Protein AF-A0A528AMG8-F1 (afdb_monomer)

Sequence (79 aa):
FGSTDLRNQGWGYTNWYQRYVSMASPNQFLFDDTGKPLINSEQGIAATNEYIASLAHHSPDAISWGWPEQYGNFAKGGA

Structure (mmCIF, N/CA/C/O backbone):
data_AF-A0A528AMG8-F1
#
_entry.id   AF-A0A528AMG8-F1
#
loop_
_atom_site.group_PDB
_atom_site.id
_atom_site.type_symbol
_atom_site.label_atom_id
_atom_site.label_alt_id
_atom_site.label_comp_id
_atom_site.label_asym_id
_atom_site.label_entity_id
_atom_site.label_seq_id
_atom_site.pdbx_PDB_ins_code
_atom_site.Cartn_x
_atom_site.Cartn_y
_atom_site.Cartn_z
_atom_site.occupancy
_atom_site.B_iso_or_equiv
_atom_site.auth_seq_id
_atom_site.auth_comp_id
_atom_site.auth_asym_id
_atom_site.auth_atom_id
_atom_site.pdbx_PDB_model_num
ATOM 1 N N . PHE A 1 1 ? 8.290 -3.784 -15.530 1.00 79.12 1 PHE A N 1
ATOM 2 C CA . PHE A 1 1 ? 7.615 -3.588 -14.232 1.00 79.12 1 PHE A CA 1
ATOM 3 C C . PHE A 1 1 ? 6.245 -4.230 -14.312 1.00 79.12 1 PHE A C 1
ATOM 5 O O . PHE A 1 1 ? 5.672 -4.206 -15.393 1.00 79.12 1 PHE A O 1
ATOM 12 N N . GLY A 1 2 ? 5.789 -4.870 -13.238 1.00 84.69 2 GLY A N 1
ATOM 13 C CA . GLY A 1 2 ? 4.521 -5.602 -13.144 1.00 84.69 2 GLY A CA 1
ATOM 14 C C . GLY A 1 2 ? 3.508 -4.971 -12.183 1.00 84.69 2 GLY A C 1
ATOM 15 O O . GLY A 1 2 ? 2.523 -5.614 -11.847 1.00 84.69 2 GLY A O 1
ATOM 16 N N . SER A 1 3 ? 3.760 -3.753 -11.697 1.00 88.00 3 SER A N 1
ATOM 17 C CA . SER A 1 3 ? 2.862 -3.017 -10.804 1.00 88.00 3 SER A CA 1
ATOM 18 C C . SER A 1 3 ? 2.583 -1.635 -11.384 1.00 88.00 3 SER A C 1
ATOM 20 O O . SER A 1 3 ? 3.504 -0.989 -11.880 1.00 88.00 3 SER A O 1
ATOM 22 N N . THR A 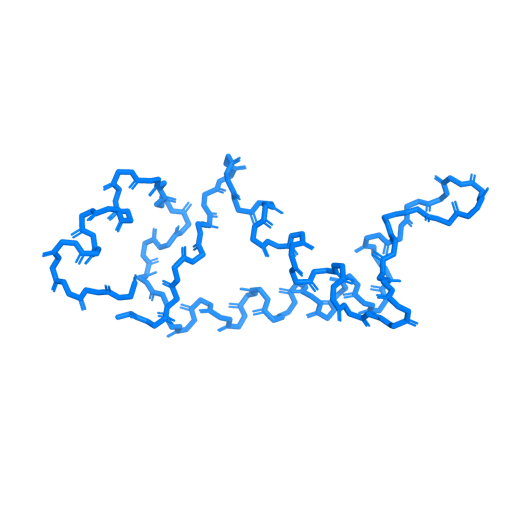1 4 ? 1.322 -1.212 -11.289 1.00 89.69 4 THR A N 1
ATOM 23 C CA . THR A 1 4 ? 0.814 0.087 -11.760 1.00 89.69 4 THR A CA 1
ATOM 24 C C . THR A 1 4 ? 0.480 1.041 -10.619 1.00 89.69 4 THR A C 1
ATOM 26 O O . THR A 1 4 ? -0.175 2.063 -10.821 1.00 89.69 4 THR A O 1
ATOM 29 N N . ASP A 1 5 ? 0.830 0.646 -9.398 1.00 91.00 5 ASP A N 1
ATOM 30 C CA . ASP A 1 5 ? 0.470 1.364 -8.188 1.00 91.00 5 ASP A CA 1
ATOM 31 C C . ASP A 1 5 ? 1.310 2.635 -8.094 1.00 91.00 5 ASP A C 1
ATOM 33 O O . ASP A 1 5 ? 2.537 2.556 -8.010 1.00 91.00 5 ASP A O 1
ATOM 37 N N . LEU A 1 6 ? 0.664 3.797 -8.020 1.00 93.06 6 LEU A N 1
ATOM 38 C CA . LEU A 1 6 ? 1.366 5.045 -7.751 1.00 93.06 6 LEU A CA 1
ATOM 39 C C . LEU A 1 6 ? 1.937 5.005 -6.339 1.00 93.06 6 LEU A C 1
ATOM 41 O O . LEU A 1 6 ? 1.257 4.566 -5.419 1.00 93.06 6 LEU A O 1
ATOM 45 N N . ARG A 1 7 ? 3.181 5.461 -6.154 1.00 90.81 7 ARG A N 1
ATOM 46 C CA . ARG A 1 7 ? 3.862 5.418 -4.843 1.00 90.81 7 ARG A CA 1
ATOM 47 C C . ARG A 1 7 ? 4.273 6.778 -4.310 1.00 90.81 7 ARG A C 1
ATOM 49 O O . ARG A 1 7 ? 4.775 6.854 -3.189 1.00 90.81 7 ARG A O 1
ATOM 56 N N . ASN A 1 8 ? 4.055 7.842 -5.076 1.00 92.00 8 ASN A N 1
ATOM 57 C CA . ASN A 1 8 ? 4.339 9.185 -4.601 1.00 92.00 8 ASN A CA 1
ATOM 58 C C . ASN A 1 8 ? 3.426 9.590 -3.437 1.00 92.00 8 ASN A C 1
ATOM 60 O O . ASN A 1 8 ? 2.368 9.011 -3.200 1.00 92.00 8 ASN A O 1
ATOM 64 N N . GLN A 1 9 ? 3.837 10.621 -2.703 1.00 88.06 9 GLN A N 1
ATOM 65 C CA . GLN A 1 9 ? 3.130 11.069 -1.500 1.00 88.06 9 GLN A CA 1
ATOM 66 C C . GLN A 1 9 ? 1.691 11.535 -1.780 1.00 88.06 9 GLN A C 1
ATOM 68 O O . GLN A 1 9 ? 0.839 11.443 -0.902 1.00 88.06 9 GLN A O 1
ATOM 73 N N . GLY A 1 10 ? 1.415 12.018 -2.995 1.00 90.00 10 GLY A N 1
ATOM 74 C CA . GLY A 1 10 ? 0.090 12.506 -3.378 1.00 90.00 10 GLY A CA 1
ATOM 75 C C . GLY A 1 10 ? -0.917 11.395 -3.675 1.00 90.00 10 GLY A C 1
ATOM 76 O O . GLY A 1 10 ? -2.088 11.539 -3.337 1.00 90.00 10 GLY A O 1
ATOM 77 N N . TRP A 1 11 ? -0.479 10.290 -4.285 1.00 91.19 11 TRP A N 1
ATOM 78 C CA . TRP A 1 11 ? -1.375 9.237 -4.775 1.00 91.19 11 TRP A CA 1
ATOM 79 C C . TRP A 1 11 ? -1.180 7.883 -4.103 1.00 91.19 11 TRP A C 1
ATOM 81 O O . TRP A 1 11 ? -2.110 7.088 -4.104 1.00 91.19 11 TRP A O 1
ATOM 91 N N . GLY A 1 12 ? -0.038 7.616 -3.471 1.00 92.94 12 GLY A N 1
ATOM 92 C CA . GLY A 1 12 ? 0.264 6.285 -2.941 1.00 92.94 12 GLY A CA 1
ATOM 93 C C . GLY A 1 12 ? -0.702 5.776 -1.878 1.00 92.94 12 GLY A C 1
ATOM 94 O O . GLY A 1 12 ? -0.917 4.570 -1.751 1.00 92.94 12 GLY A O 1
ATOM 95 N N . TYR A 1 13 ? -1.362 6.682 -1.158 1.00 91.69 13 TYR A N 1
ATOM 96 C CA . TYR A 1 13 ? -2.378 6.287 -0.191 1.00 91.69 13 TYR A CA 1
ATOM 97 C C . TYR A 1 13 ? -3.591 5.607 -0.849 1.00 91.69 13 TYR A C 1
ATOM 99 O O . TYR A 1 13 ? -4.223 4.784 -0.196 1.00 91.69 13 TYR A O 1
ATOM 107 N N . THR A 1 14 ? -3.921 5.898 -2.117 1.00 93.25 14 THR A N 1
ATOM 108 C CA . THR A 1 14 ? -5.084 5.289 -2.788 1.00 93.25 14 THR A CA 1
ATOM 109 C C . THR A 1 14 ? -4.831 3.812 -3.086 1.00 93.25 14 THR A C 1
ATOM 111 O O . THR A 1 14 ? -5.686 2.975 -2.799 1.00 93.25 14 THR A O 1
ATOM 114 N N . ASN A 1 15 ? -3.632 3.472 -3.570 1.00 93.50 15 ASN A N 1
ATOM 115 C CA . ASN A 1 15 ? -3.216 2.090 -3.801 1.00 93.50 15 ASN A CA 1
ATOM 116 C C . ASN A 1 15 ? -3.002 1.328 -2.481 1.00 93.50 15 ASN A C 1
ATOM 118 O O . ASN A 1 15 ? -3.378 0.159 -2.376 1.00 93.50 15 ASN A O 1
ATOM 122 N N . TRP A 1 16 ? -2.463 1.982 -1.443 1.00 95.06 16 TRP A N 1
ATOM 123 C CA . TRP A 1 16 ? -2.405 1.390 -0.099 1.00 95.06 16 TRP A CA 1
ATOM 124 C C . TRP A 1 16 ? -3.809 1.106 0.454 1.00 95.06 16 TRP A C 1
ATOM 126 O O . TRP A 1 16 ? -4.059 0.024 0.985 1.00 95.06 16 TRP A O 1
ATOM 136 N N . TYR A 1 17 ? -4.747 2.043 0.282 1.00 95.25 17 TYR A N 1
ATOM 137 C CA . TYR A 1 17 ? -6.111 1.925 0.793 1.00 95.25 17 TYR A CA 1
ATOM 138 C C . TYR A 1 17 ? -6.862 0.743 0.175 1.00 95.25 17 TYR A C 1
ATOM 140 O O . TYR A 1 17 ? -7.485 -0.020 0.908 1.00 95.25 17 TYR A O 1
ATOM 148 N N . GLN A 1 18 ? -6.741 0.534 -1.142 1.00 93.25 18 GLN A N 1
ATOM 149 C CA . GLN A 1 18 ? -7.315 -0.627 -1.841 1.00 93.25 18 GLN A CA 1
ATOM 150 C C . GLN A 1 18 ? -6.837 -1.961 -1.248 1.00 93.25 18 GLN A C 1
ATOM 152 O O . GLN A 1 18 ? -7.627 -2.891 -1.070 1.00 93.25 18 GLN A O 1
ATOM 157 N N . ARG A 1 19 ? -5.548 -2.043 -0.895 1.00 94.19 19 ARG A N 1
ATOM 158 C CA . ARG A 1 19 ? -4.978 -3.192 -0.182 1.00 94.19 19 ARG A CA 1
ATOM 159 C C . ARG A 1 19 ? -5.579 -3.328 1.210 1.00 94.19 19 ARG A C 1
ATOM 161 O O . ARG A 1 19 ? -6.083 -4.395 1.536 1.00 94.19 19 ARG A O 1
ATOM 168 N N . TYR A 1 20 ? -5.563 -2.251 1.995 1.00 97.19 20 TYR A N 1
ATOM 169 C CA . TYR A 1 20 ? -6.033 -2.252 3.379 1.00 97.19 20 TYR A CA 1
ATOM 170 C C . TYR A 1 20 ? -7.476 -2.742 3.505 1.00 97.19 20 TYR A C 1
ATOM 172 O O . TYR A 1 20 ? -7.722 -3.664 4.275 1.00 97.19 20 TYR A O 1
ATOM 180 N N . VAL A 1 21 ? -8.409 -2.197 2.715 1.00 96.00 21 VAL A N 1
ATOM 181 C CA . VAL A 1 21 ? -9.836 -2.570 2.801 1.00 96.00 21 VAL A CA 1
ATOM 182 C C . VAL A 1 21 ? -10.099 -4.038 2.456 1.00 96.00 21 VAL A C 1
ATOM 184 O O . VAL A 1 21 ? -11.082 -4.602 2.931 1.00 96.00 21 VAL A O 1
ATOM 187 N N . SER A 1 22 ? -9.194 -4.667 1.700 1.00 95.12 22 SER A N 1
ATOM 188 C CA . SER A 1 22 ? -9.279 -6.070 1.278 1.00 95.12 22 SER A CA 1
ATOM 189 C C . SER A 1 22 ? -8.719 -7.061 2.311 1.00 95.12 22 SER A C 1
ATOM 191 O O . SER A 1 22 ? -8.781 -8.268 2.095 1.00 95.12 22 SER A O 1
ATOM 193 N N . MET A 1 23 ? -8.165 -6.586 3.434 1.00 96.31 23 MET A N 1
ATOM 194 C CA . MET A 1 23 ? -7.515 -7.437 4.446 1.00 96.31 23 MET A CA 1
ATOM 195 C C . MET A 1 23 ? -8.486 -8.176 5.380 1.00 96.31 23 MET A C 1
ATOM 197 O O . MET A 1 23 ? -8.045 -8.947 6.233 1.00 96.31 23 MET A O 1
ATOM 201 N N . ALA A 1 24 ? -9.793 -7.946 5.256 1.00 94.50 24 ALA A N 1
ATOM 202 C CA . ALA A 1 24 ? -10.825 -8.632 6.027 1.00 94.50 24 ALA A CA 1
ATOM 203 C C . ALA A 1 24 ? -12.076 -8.873 5.171 1.00 94.50 24 ALA A C 1
ATOM 205 O O . ALA A 1 24 ? -12.259 -8.246 4.131 1.00 94.50 24 ALA A O 1
ATOM 206 N N . SER A 1 25 ? -12.949 -9.775 5.629 1.00 90.88 25 SER A N 1
ATOM 207 C CA . SER A 1 25 ? -14.228 -10.091 4.984 1.00 90.88 25 SER A CA 1
ATOM 208 C C . SER A 1 25 ? -15.383 -9.756 5.937 1.00 90.88 25 SER A C 1
ATOM 210 O O . SER A 1 25 ? -15.364 -10.230 7.074 1.00 90.88 25 SER A O 1
ATOM 212 N N . PRO A 1 26 ? -16.384 -8.951 5.531 1.00 89.06 26 PRO A N 1
ATOM 213 C CA . PRO A 1 26 ? -16.579 -8.412 4.184 1.00 89.06 26 PRO A CA 1
ATOM 214 C C . PRO A 1 26 ? -15.670 -7.224 3.825 1.00 89.06 26 PRO A C 1
ATOM 216 O O . PRO A 1 26 ? -15.421 -7.041 2.643 1.00 89.06 26 PRO A O 1
ATOM 219 N N . ASN A 1 27 ? -15.188 -6.436 4.797 1.00 91.69 27 ASN A N 1
ATOM 220 C CA . ASN A 1 27 ? -14.251 -5.323 4.583 1.00 91.69 27 ASN A CA 1
ATOM 221 C C . ASN A 1 27 ? -13.426 -5.051 5.846 1.00 91.69 27 ASN A C 1
ATOM 223 O O . ASN A 1 27 ? -13.923 -5.229 6.959 1.00 91.69 27 ASN A O 1
ATOM 227 N N . GLN A 1 28 ? -12.214 -4.524 5.674 1.00 96.62 28 GLN A N 1
ATOM 228 C CA . GLN A 1 28 ? -11.453 -3.909 6.762 1.00 96.62 28 GLN A CA 1
ATOM 229 C C . GLN A 1 28 ? -11.773 -2.411 6.862 1.00 96.62 28 GLN A C 1
ATOM 231 O O . GLN A 1 28 ? -11.582 -1.649 5.911 1.00 96.62 28 GLN A O 1
ATOM 236 N N . PHE A 1 29 ? -12.230 -1.971 8.034 1.00 96.12 29 PHE A N 1
ATOM 237 C CA . PHE A 1 29 ? -12.624 -0.581 8.272 1.00 96.12 29 PHE A CA 1
ATOM 238 C C . PHE A 1 29 ? -11.452 0.2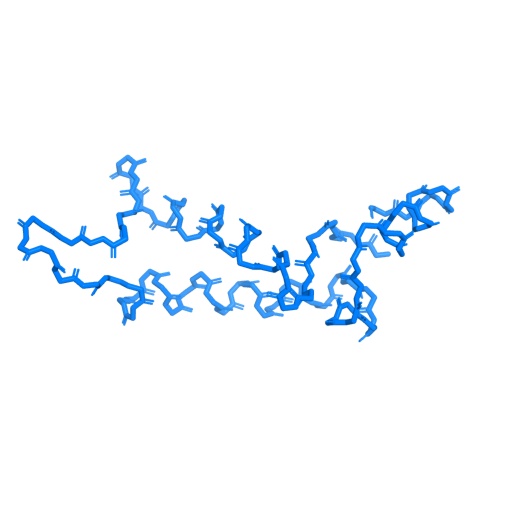87 8.749 1.00 96.12 29 PHE A C 1
ATOM 240 O O . PHE A 1 29 ? -10.503 -0.191 9.369 1.00 96.12 29 PHE A O 1
ATOM 247 N N . LEU A 1 30 ? -11.505 1.591 8.459 1.00 95.88 30 LEU A N 1
ATOM 248 C CA . LEU A 1 30 ? -10.501 2.559 8.933 1.00 95.88 30 LEU A CA 1
ATOM 249 C C . LEU A 1 30 ? -10.632 2.865 10.427 1.00 95.88 30 LEU A C 1
ATOM 251 O O . LEU A 1 30 ? -9.637 3.203 11.066 1.00 95.88 30 LEU A O 1
ATOM 255 N N . PHE A 1 31 ? -11.845 2.745 10.959 1.00 97.12 31 PHE A N 1
ATOM 256 C CA . PHE A 1 31 ? -12.187 3.032 12.343 1.00 97.12 31 PHE A CA 1
ATOM 257 C C . PHE A 1 31 ? -13.101 1.933 12.878 1.00 97.12 31 PHE A C 1
ATOM 259 O O . PHE A 1 31 ? -13.833 1.320 12.099 1.00 97.12 31 PHE A O 1
ATOM 2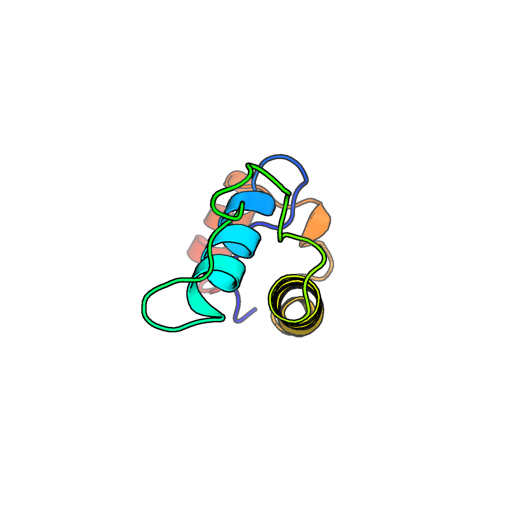66 N N . ASP A 1 32 ? -13.054 1.689 14.185 1.00 95.75 32 ASP A N 1
ATOM 267 C CA . ASP A 1 32 ? -14.080 0.896 14.863 1.00 95.75 32 ASP A CA 1
ATOM 268 C C . ASP A 1 32 ? -15.317 1.744 15.207 1.00 95.75 32 ASP A C 1
ATOM 270 O O . ASP A 1 32 ? -15.353 2.955 14.971 1.00 95.75 32 ASP A O 1
ATOM 274 N N . ASP A 1 33 ? -16.324 1.107 15.807 1.00 97.00 33 ASP A N 1
ATOM 275 C CA . ASP A 1 33 ? -17.588 1.747 16.196 1.00 97.00 33 ASP A CA 1
ATOM 276 C C . ASP A 1 33 ? -17.417 2.873 17.235 1.00 97.00 33 ASP A C 1
ATOM 278 O O . ASP A 1 33 ? -18.333 3.664 17.456 1.00 97.00 33 ASP A O 1
ATOM 282 N N . THR A 1 34 ? -16.245 2.975 17.871 1.00 97.81 34 THR A N 1
ATOM 283 C CA . THR A 1 34 ? -15.906 4.046 18.822 1.00 97.81 34 THR A CA 1
ATOM 284 C C . THR A 1 34 ? -15.155 5.208 18.168 1.00 97.81 34 THR A C 1
ATOM 286 O O . THR A 1 34 ? -14.847 6.199 18.830 1.00 97.81 34 THR A O 1
ATOM 289 N N . GLY A 1 35 ? -14.855 5.106 16.869 1.00 97.19 35 GLY A N 1
ATOM 290 C CA . GLY A 1 35 ? -14.041 6.076 16.141 1.00 97.19 35 GLY A CA 1
ATOM 291 C C . GLY A 1 35 ? -12.537 5.905 16.365 1.00 97.19 35 GLY A C 1
ATOM 292 O O . GLY A 1 35 ? -11.760 6.787 15.990 1.00 97.19 35 GLY A O 1
ATOM 293 N N . LYS A 1 36 ? -12.087 4.793 16.959 1.00 97.88 36 LYS A N 1
ATOM 294 C CA . LYS A 1 36 ? -10.658 4.516 17.119 1.00 97.88 36 LYS A CA 1
ATOM 295 C C . LYS A 1 36 ? -10.060 4.129 15.760 1.00 97.88 36 LYS A C 1
ATOM 297 O O . LYS A 1 36 ? -10.589 3.224 15.114 1.00 97.88 36 LYS A O 1
ATOM 302 N N . PRO A 1 37 ? -8.941 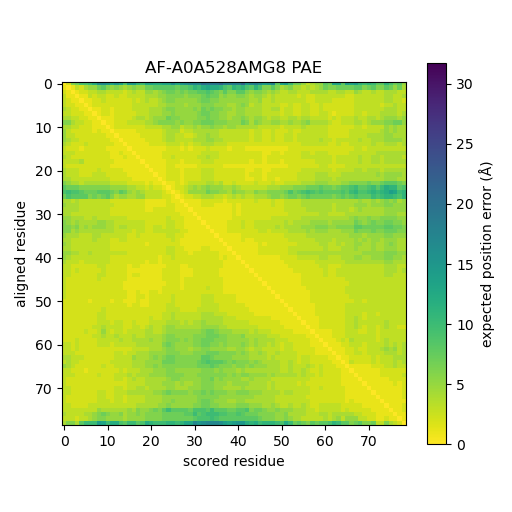4.739 15.330 1.00 97.56 37 PRO A N 1
ATOM 303 C CA . PRO A 1 37 ? -8.259 4.338 14.104 1.00 97.56 37 PRO A CA 1
ATOM 304 C C . PRO A 1 37 ? -7.772 2.886 14.172 1.00 97.56 37 PRO A C 1
ATOM 306 O O . PRO A 1 37 ? -7.197 2.459 15.175 1.00 97.56 37 PRO A O 1
ATOM 309 N N . LEU A 1 38 ? -7.945 2.154 13.074 1.00 97.06 38 LEU A N 1
ATOM 310 C CA . LEU A 1 38 ? -7.540 0.753 12.926 1.00 97.06 38 LEU A CA 1
ATOM 311 C C . LEU A 1 38 ? -6.339 0.568 11.989 1.00 97.06 38 LEU A C 1
ATOM 313 O O . LEU A 1 38 ? -5.900 -0.556 11.759 1.00 97.06 38 LEU A O 1
ATOM 317 N N . ILE A 1 39 ? -5.755 1.654 11.476 1.00 96.12 39 ILE A N 1
ATOM 318 C CA . ILE A 1 39 ? -4.644 1.606 10.509 1.00 96.12 39 ILE A CA 1
ATOM 319 C C . ILE A 1 39 ? -3.363 0.951 11.054 1.00 96.12 39 ILE A C 1
ATOM 321 O O . ILE A 1 39 ? -2.512 0.540 10.275 1.00 96.12 39 ILE A O 1
ATOM 325 N N . ASN A 1 40 ? -3.215 0.849 12.378 1.00 96.62 40 ASN A N 1
ATOM 326 C CA . ASN A 1 40 ? -2.092 0.192 13.054 1.00 96.62 40 ASN A CA 1
ATOM 327 C C . ASN A 1 40 ? -2.446 -1.205 13.603 1.00 96.62 40 ASN A C 1
ATOM 329 O O . ASN A 1 40 ? -1.694 -1.756 14.404 1.00 96.62 40 ASN A O 1
ATOM 333 N N . SER A 1 41 ? -3.591 -1.763 13.200 1.00 96.56 41 SER A N 1
ATOM 334 C CA . SER A 1 41 ? -3.959 -3.161 13.448 1.00 96.56 41 SER A CA 1
ATOM 335 C C . SER A 1 41 ? -3.044 -4.136 12.696 1.00 96.56 41 SER A C 1
ATOM 337 O O . SER A 1 41 ? -2.265 -3.739 11.826 1.00 96.56 41 SER A O 1
ATOM 339 N N . GLU A 1 42 ? -3.182 -5.432 12.978 1.00 97.19 42 GLU A N 1
ATOM 340 C CA . GLU A 1 42 ? -2.494 -6.497 12.237 1.00 97.19 42 GLU A CA 1
ATOM 341 C C . GLU A 1 42 ? -2.755 -6.404 10.724 1.00 97.19 42 GLU A C 1
ATOM 343 O O . GLU A 1 42 ? -1.830 -6.541 9.926 1.00 97.19 42 GLU A O 1
ATOM 348 N N . GLN A 1 43 ? -3.986 -6.072 10.323 1.00 97.31 43 GLN A N 1
ATOM 349 C CA . GLN A 1 43 ? -4.373 -5.866 8.927 1.00 97.31 43 GLN A CA 1
ATOM 350 C C . GLN A 1 43 ? -3.663 -4.654 8.314 1.00 97.31 43 GLN A C 1
ATOM 352 O O . GLN A 1 43 ? -3.217 -4.714 7.170 1.00 97.31 43 GLN A O 1
ATOM 357 N N . GLY A 1 44 ? -3.525 -3.563 9.071 1.00 97.00 44 GLY A N 1
ATOM 358 C CA . GLY A 1 44 ? -2.810 -2.361 8.636 1.00 97.00 44 GLY A CA 1
ATOM 359 C C . GLY A 1 44 ? -1.315 -2.596 8.433 1.00 97.00 44 GLY A C 1
ATOM 360 O O . GLY A 1 44 ? -0.744 -2.185 7.418 1.00 97.00 44 GLY A O 1
ATOM 361 N N . ILE A 1 45 ? -0.692 -3.331 9.355 1.00 97.69 45 ILE A N 1
ATOM 362 C CA . ILE A 1 45 ? 0.710 -3.749 9.250 1.00 97.69 45 ILE A CA 1
ATOM 363 C C . ILE A 1 45 ? 0.894 -4.670 8.040 1.00 97.69 45 ILE A C 1
ATOM 365 O O . ILE A 1 45 ? 1.786 -4.442 7.225 1.00 97.69 45 ILE A O 1
ATOM 369 N N . ALA A 1 46 ? 0.027 -5.669 7.874 1.00 97.12 46 ALA A N 1
ATOM 370 C CA . ALA A 1 46 ? 0.110 -6.608 6.762 1.00 97.12 46 ALA A CA 1
ATOM 371 C C . ALA A 1 46 ? -0.122 -5.927 5.398 1.00 97.12 46 ALA A C 1
ATOM 373 O O . ALA A 1 46 ? 0.674 -6.130 4.483 1.00 97.12 46 ALA A O 1
ATOM 374 N N . ALA A 1 47 ? -1.110 -5.031 5.275 1.00 96.81 47 ALA A N 1
ATOM 375 C CA . ALA A 1 47 ? -1.313 -4.226 4.066 1.00 96.81 47 ALA A CA 1
ATOM 376 C C . ALA A 1 47 ? -0.080 -3.378 3.726 1.00 96.81 47 ALA A C 1
ATOM 378 O O . ALA A 1 47 ? 0.292 -3.254 2.560 1.00 96.81 47 ALA A O 1
ATOM 379 N N . THR A 1 48 ? 0.576 -2.817 4.744 1.00 96.25 48 THR A N 1
ATOM 380 C CA . THR A 1 48 ? 1.787 -2.006 4.573 1.00 96.25 48 THR A CA 1
ATOM 381 C C . THR A 1 48 ? 2.979 -2.855 4.136 1.00 96.25 48 THR A C 1
ATOM 383 O O . THR A 1 48 ? 3.710 -2.449 3.235 1.00 96.25 48 THR A O 1
ATOM 386 N N . ASN A 1 49 ? 3.146 -4.054 4.695 1.00 97.38 49 ASN A N 1
ATOM 387 C CA . ASN A 1 49 ? 4.192 -4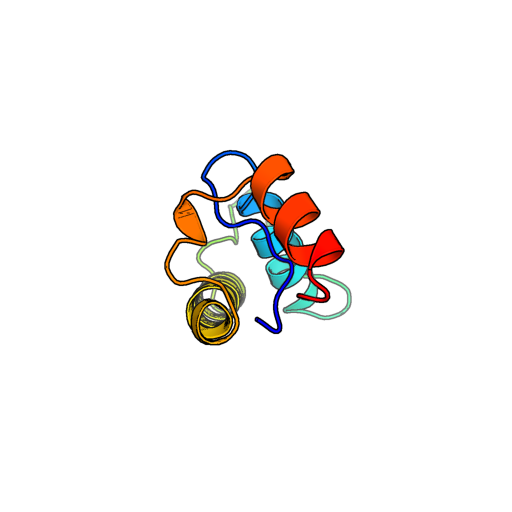.985 4.273 1.00 97.38 49 ASN A CA 1
ATOM 388 C C . ASN A 1 49 ? 4.001 -5.430 2.817 1.00 97.38 49 ASN A C 1
ATOM 390 O O . ASN A 1 49 ? 4.956 -5.381 2.048 1.00 97.38 49 ASN A O 1
ATOM 394 N N . GLU A 1 50 ? 2.777 -5.770 2.404 1.00 95.12 50 GLU A N 1
ATOM 395 C CA . GLU A 1 50 ? 2.453 -6.092 1.003 1.00 95.12 50 GLU A CA 1
ATOM 396 C C . GLU A 1 50 ? 2.666 -4.892 0.070 1.00 95.12 50 GLU A C 1
ATOM 398 O O . GLU A 1 50 ? 3.182 -5.005 -1.050 1.00 95.12 50 GLU A O 1
ATOM 403 N N . TYR A 1 51 ? 2.303 -3.698 0.540 1.00 94.38 51 TYR A N 1
ATOM 404 C CA . TYR A 1 51 ? 2.549 -2.464 -0.188 1.00 94.38 51 TYR A CA 1
ATOM 405 C C . TYR A 1 51 ? 4.056 -2.237 -0.387 1.00 94.38 51 TYR A C 1
ATOM 407 O O . TYR A 1 51 ? 4.472 -1.930 -1.497 1.00 94.38 51 TYR A O 1
ATOM 415 N N . ILE A 1 52 ? 4.902 -2.478 0.613 1.00 93.88 52 ILE A N 1
ATOM 416 C CA . ILE A 1 52 ? 6.361 -2.377 0.457 1.00 93.88 52 ILE A CA 1
ATOM 417 C C . ILE A 1 52 ? 6.905 -3.497 -0.439 1.00 93.88 52 ILE A C 1
ATOM 419 O O . ILE A 1 52 ? 7.665 -3.218 -1.364 1.00 93.88 52 ILE A O 1
ATOM 423 N N . ALA A 1 53 ? 6.499 -4.749 -0.216 1.00 94.56 53 ALA A N 1
ATOM 424 C CA . ALA A 1 53 ? 6.986 -5.908 -0.966 1.00 94.56 53 ALA A CA 1
ATOM 425 C C . ALA A 1 53 ? 6.723 -5.776 -2.474 1.00 94.56 53 ALA A C 1
ATOM 427 O O . ALA A 1 53 ? 7.582 -6.095 -3.296 1.00 94.56 53 ALA A O 1
ATOM 428 N N . SER A 1 54 ? 5.569 -5.217 -2.848 1.00 92.31 54 SER A N 1
ATOM 429 C CA . SER A 1 54 ? 5.211 -4.997 -4.254 1.00 92.31 54 SER A CA 1
ATOM 430 C C . SER A 1 54 ? 6.105 -3.988 -4.994 1.00 92.31 54 SER A C 1
ATOM 432 O O . SER A 1 54 ? 6.100 -3.989 -6.227 1.00 92.31 54 SER A O 1
ATOM 434 N N . LEU A 1 55 ? 6.940 -3.197 -4.299 1.00 91.94 55 LEU A N 1
ATOM 435 C CA . LEU A 1 55 ? 7.967 -2.362 -4.941 1.00 91.94 55 LEU A CA 1
ATOM 436 C C . LEU A 1 55 ? 8.984 -3.189 -5.738 1.00 91.94 55 LEU A C 1
ATOM 438 O O . LEU A 1 55 ? 9.516 -2.686 -6.724 1.00 91.94 55 LEU A O 1
ATOM 442 N N . ALA A 1 56 ? 9.199 -4.464 -5.389 1.00 94.19 56 ALA A N 1
ATOM 443 C CA . ALA A 1 56 ? 10.061 -5.374 -6.149 1.00 94.19 56 ALA A CA 1
ATOM 444 C C . ALA A 1 56 ? 9.602 -5.568 -7.608 1.00 94.19 56 ALA A C 1
ATOM 446 O O . ALA A 1 56 ? 10.385 -5.978 -8.464 1.00 94.19 56 ALA A O 1
ATOM 447 N N . HIS A 1 57 ? 8.334 -5.266 -7.904 1.00 92.50 57 HIS A N 1
ATOM 448 C CA . HIS A 1 57 ? 7.759 -5.350 -9.243 1.00 92.50 57 HIS A CA 1
ATOM 449 C C . HIS A 1 57 ? 7.620 -3.983 -9.925 1.00 92.50 57 HIS A C 1
ATOM 451 O O . HIS A 1 57 ? 7.140 -3.923 -11.057 1.00 92.50 57 HIS A O 1
ATOM 457 N N . HIS A 1 58 ? 8.036 -2.893 -9.282 1.00 92.56 58 HIS A N 1
ATOM 458 C CA . HIS A 1 58 ? 7.911 -1.533 -9.799 1.00 92.56 58 HIS A CA 1
ATOM 459 C C . HIS A 1 58 ? 9.268 -0.971 -10.260 1.00 92.56 58 HIS A C 1
ATOM 461 O O . HIS A 1 58 ? 10.319 -1.580 -10.064 1.00 92.56 58 HIS A O 1
ATOM 467 N N . SER A 1 59 ? 9.243 0.192 -10.914 1.00 91.06 59 SER A N 1
ATOM 468 C CA . SER A 1 59 ? 10.438 1.011 -11.155 1.00 91.06 59 SER A CA 1
ATOM 469 C C . SER A 1 59 ? 11.201 1.294 -9.850 1.00 91.06 59 SER A C 1
ATOM 471 O O . SER A 1 59 ? 10.545 1.585 -8.850 1.00 91.06 59 SER A O 1
ATOM 473 N N . PRO A 1 60 ? 12.549 1.299 -9.835 1.00 90.94 60 PRO A N 1
ATOM 474 C CA . PRO A 1 60 ? 13.331 1.781 -8.689 1.00 90.94 60 PRO A CA 1
ATOM 475 C C . PRO A 1 60 ? 12.958 3.208 -8.260 1.00 90.94 60 PRO A C 1
ATOM 477 O O . PRO A 1 60 ? 13.033 3.544 -7.081 1.00 90.94 60 PRO A O 1
ATOM 480 N N . ASP A 1 61 ? 12.476 4.014 -9.208 1.00 91.19 61 ASP A N 1
ATOM 481 C CA . ASP A 1 61 ? 12.026 5.387 -8.981 1.00 91.19 61 ASP A CA 1
ATOM 482 C C . ASP A 1 61 ? 10.546 5.474 -8.566 1.00 91.19 61 ASP A C 1
ATOM 484 O O . ASP A 1 61 ? 9.974 6.558 -8.560 1.00 91.19 61 ASP A O 1
ATOM 488 N N . ALA A 1 62 ? 9.892 4.359 -8.210 1.00 90.75 62 ALA A N 1
ATOM 489 C CA . ALA A 1 62 ? 8.448 4.312 -7.941 1.00 90.75 62 ALA A CA 1
ATOM 490 C C . ALA A 1 62 ? 7.957 5.435 -7.014 1.00 90.75 62 ALA A C 1
ATOM 492 O O . ALA A 1 62 ? 6.908 6.028 -7.253 1.00 90.75 62 ALA A O 1
ATOM 493 N N . ILE A 1 63 ? 8.722 5.732 -5.959 1.00 92.19 63 ILE A N 1
ATOM 494 C CA . ILE A 1 63 ? 8.360 6.699 -4.912 1.00 92.19 63 ILE A CA 1
ATOM 495 C C . ILE A 1 63 ? 8.259 8.134 -5.462 1.00 92.19 63 ILE A C 1
ATOM 497 O O . ILE A 1 63 ? 7.563 8.961 -4.877 1.00 92.19 63 ILE A O 1
ATOM 501 N N . SER A 1 64 ? 8.901 8.447 -6.591 1.00 91.31 64 SER A N 1
ATOM 502 C CA . SER A 1 64 ? 8.782 9.757 -7.242 1.00 91.31 64 SER A CA 1
ATOM 503 C C . SER A 1 64 ? 7.702 9.803 -8.328 1.00 91.31 64 SER A C 1
ATOM 505 O O . SER A 1 64 ? 7.303 10.894 -8.729 1.00 91.31 64 SER A O 1
ATOM 507 N N . TRP A 1 65 ? 7.188 8.655 -8.778 1.00 91.19 65 TRP A N 1
ATOM 508 C CA . TRP A 1 65 ? 6.278 8.579 -9.921 1.00 91.19 65 TRP A CA 1
ATOM 509 C C . TRP A 1 65 ? 4.847 8.982 -9.568 1.00 91.19 65 TRP A C 1
ATOM 511 O O . TRP A 1 65 ? 4.236 8.474 -8.622 1.00 91.19 65 TRP A O 1
ATOM 521 N N . GLY A 1 66 ? 4.301 9.888 -10.375 1.00 90.06 66 GLY A N 1
ATOM 522 C CA . GLY A 1 66 ? 2.877 10.156 -10.478 1.00 90.06 66 GLY A CA 1
ATOM 523 C C . GLY A 1 66 ? 2.299 9.602 -11.778 1.00 90.06 66 GLY A C 1
ATOM 524 O O . GLY A 1 66 ? 2.893 8.780 -12.474 1.00 90.06 66 GLY A O 1
ATOM 525 N N . TRP A 1 67 ? 1.109 10.089 -12.123 1.00 90.88 67 TRP A N 1
ATOM 526 C CA . TRP A 1 67 ? 0.455 9.746 -13.383 1.00 90.88 67 TRP A CA 1
ATOM 527 C C . TRP A 1 67 ? 1.299 10.028 -14.639 1.00 90.88 67 TRP A C 1
ATOM 529 O O . TRP A 1 67 ? 1.288 9.172 -15.520 1.00 90.88 67 TRP A O 1
ATOM 539 N N . PRO A 1 68 ? 2.034 11.156 -14.772 1.00 92.31 68 PRO A N 1
ATOM 540 C CA . PRO A 1 68 ? 2.821 11.424 -15.979 1.00 92.31 68 PRO A CA 1
ATOM 541 C C . PRO A 1 68 ? 3.854 10.332 -16.286 1.00 92.31 68 PRO A C 1
ATOM 543 O O . PRO A 1 68 ? 3.941 9.861 -17.421 1.00 92.31 68 PRO A O 1
ATOM 546 N N . GLU A 1 69 ? 4.598 9.888 -15.274 1.00 92.62 69 GLU A N 1
ATOM 547 C CA . GLU A 1 69 ? 5.591 8.824 -15.407 1.00 92.62 69 GLU A CA 1
ATOM 548 C C . GLU A 1 69 ? 4.914 7.478 -15.683 1.00 92.62 69 GLU A C 1
ATOM 550 O O . GLU A 1 69 ? 5.347 6.736 -16.568 1.00 92.62 69 GLU A O 1
ATOM 555 N N . GLN A 1 70 ? 3.806 7.198 -14.988 1.00 91.50 70 GLN A N 1
ATOM 556 C CA . GLN A 1 70 ? 3.058 5.955 -15.150 1.00 91.50 70 GLN A CA 1
ATOM 557 C C . GLN A 1 70 ? 2.452 5.818 -16.555 1.00 91.50 70 GLN A C 1
ATOM 559 O O . GLN A 1 70 ? 2.581 4.768 -17.183 1.00 91.50 70 GLN A O 1
ATOM 564 N N . TYR A 1 71 ? 1.873 6.886 -17.111 1.00 93.25 71 TYR A N 1
ATOM 565 C CA . TYR A 1 71 ? 1.388 6.889 -18.494 1.00 93.25 71 TYR A CA 1
ATOM 566 C C . TYR A 1 71 ? 2.526 6.675 -19.498 1.00 93.25 71 TYR A C 1
ATOM 568 O O . TYR A 1 71 ? 2.362 5.944 -20.477 1.00 93.25 71 TYR A O 1
ATOM 576 N N . GLY A 1 72 ? 3.698 7.263 -19.241 1.00 92.75 72 GLY A N 1
ATOM 577 C CA . GLY A 1 72 ? 4.899 7.011 -20.035 1.00 92.75 72 GLY A CA 1
ATOM 578 C C . GLY A 1 72 ? 5.364 5.552 -19.973 1.00 92.75 72 GLY A C 1
ATOM 579 O O . GLY A 1 72 ? 5.834 5.020 -20.980 1.00 92.75 72 GLY A O 1
ATOM 580 N N . ASN A 1 73 ? 5.213 4.891 -18.822 1.00 91.94 73 ASN A N 1
ATOM 581 C CA . ASN A 1 73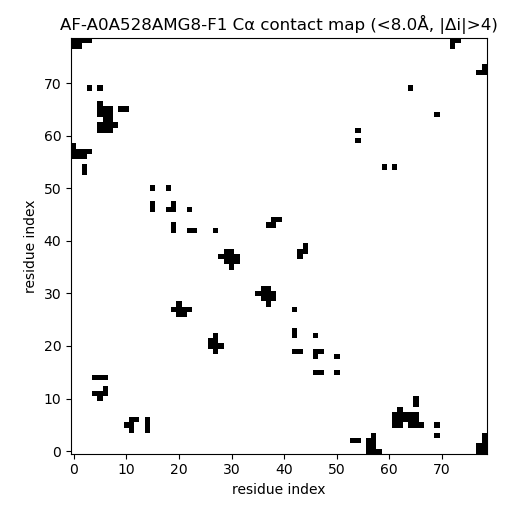 ? 5.489 3.464 -18.664 1.00 91.94 73 ASN A CA 1
ATOM 582 C C . ASN A 1 73 ? 4.503 2.603 -19.468 1.00 91.94 73 ASN A C 1
ATOM 584 O O . ASN A 1 73 ? 4.944 1.750 -20.240 1.00 91.94 73 ASN A O 1
ATOM 588 N N . PHE A 1 74 ? 3.198 2.888 -19.377 1.00 93.00 74 PHE A N 1
ATOM 589 C CA . PHE A 1 74 ? 2.168 2.196 -20.162 1.00 93.00 74 PHE A CA 1
ATOM 590 C C . PHE A 1 74 ? 2.431 2.303 -21.671 1.00 93.00 74 PHE A C 1
ATOM 592 O O . PHE A 1 74 ? 2.394 1.305 -22.388 1.00 93.00 74 PHE A O 1
ATOM 599 N N . ALA A 1 75 ? 2.777 3.499 -22.162 1.00 94.12 75 ALA A N 1
ATOM 600 C CA . ALA A 1 75 ? 3.061 3.737 -23.580 1.00 94.12 75 ALA A CA 1
ATOM 601 C C . ALA A 1 75 ? 4.260 2.927 -24.116 1.00 94.12 75 ALA A C 1
ATOM 603 O O . ALA A 1 75 ? 4.362 2.693 -25.31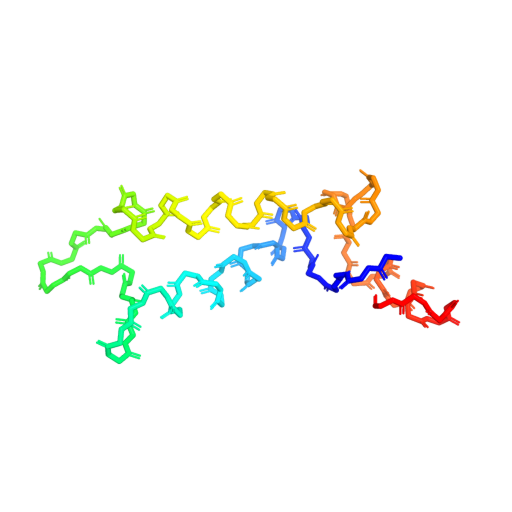9 1.00 94.12 75 ALA A O 1
ATOM 604 N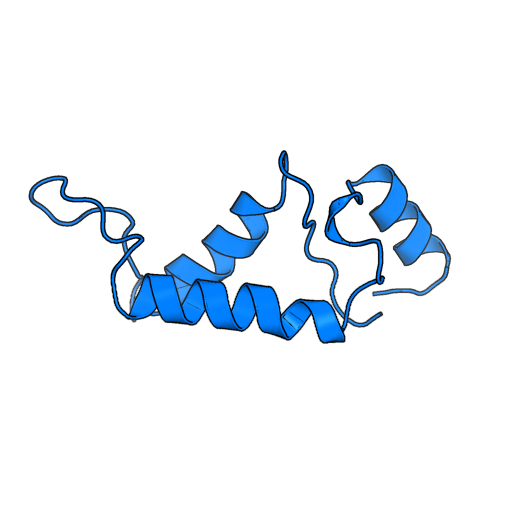 N . LYS A 1 76 ? 5.162 2.480 -23.234 1.00 92.44 76 LYS A N 1
ATOM 605 C CA . LYS A 1 76 ? 6.319 1.633 -23.567 1.00 92.44 76 LYS A CA 1
ATOM 606 C C . LYS A 1 76 ? 6.031 0.133 -23.412 1.00 92.44 76 LYS A C 1
ATOM 608 O O . LYS A 1 76 ? 6.959 -0.667 -23.501 1.00 92.44 76 LYS A O 1
ATOM 613 N N . GLY A 1 77 ? 4.776 -0.249 -23.165 1.00 90.69 77 GLY A N 1
ATOM 614 C CA . GLY A 1 77 ? 4.377 -1.633 -22.894 1.00 90.69 77 GLY A CA 1
ATOM 615 C C . GLY A 1 77 ? 4.722 -2.109 -21.481 1.00 90.69 77 GLY A C 1
ATOM 616 O O . GLY A 1 77 ? 4.741 -3.312 -21.228 1.00 90.69 77 GLY A O 1
ATOM 617 N N . GLY A 1 78 ? 5.038 -1.186 -20.568 1.00 87.88 78 GLY A N 1
ATOM 618 C CA . GLY A 1 78 ? 5.131 -1.487 -19.144 1.00 87.88 78 GLY A CA 1
ATOM 619 C C . GLY A 1 78 ? 3.748 -1.725 -18.542 1.00 87.88 78 GLY A C 1
ATOM 620 O O . GLY A 1 78 ? 2.748 -1.288 -19.114 1.00 87.88 78 GLY A O 1
ATOM 621 N N . ALA A 1 79 ? 3.711 -2.421 -17.399 1.00 78.00 79 ALA A N 1
ATOM 622 C CA . ALA A 1 79 ? 2.479 -2.586 -16.638 1.00 78.00 79 ALA A CA 1
ATOM 623 C C . ALA A 1 79 ? 1.910 -1.239 -16.233 1.00 78.00 79 ALA A C 1
ATOM 625 O O . ALA A 1 79 ? 2.666 -0.384 -15.700 1.00 78.00 79 ALA A O 1
#

Solvent-accessible surface area (backbone atoms only — not comparable to full-atom values): 4464 Å² total; per-residue (Å²): 85,78,43,74,68,45,44,14,91,89,50,20,64,59,52,45,46,61,46,34,34,63,63,36,86,94,57,39,62,66,46,50,101,84,66,49,75,35,64,84,37,74,49,30,50,49,32,50,50,53,55,58,58,50,48,81,33,32,56,94,59,35,59,76,30,50,67,73,54,47,54,56,34,42,76,71,75,34,70

Nearest PDB structures (foldseek):
  1vhl-assembly3_C  TM=4.626E-01  e=5.692E+00  Escherichia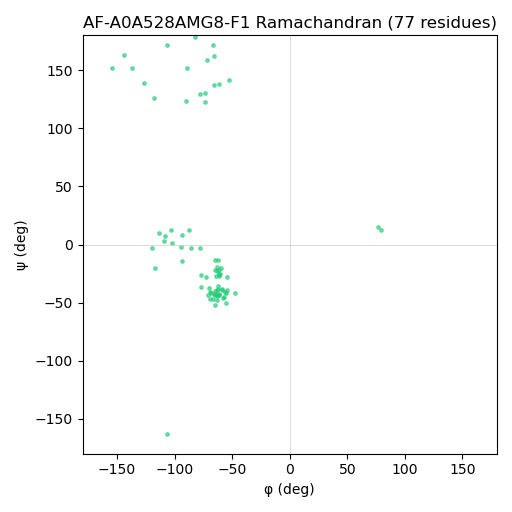 coli

pLDDT: mean 93.18, std 3.69, range [78.0, 97.88]

Mean predicted aligned error: 3.32 Å

Radius of gyration: 14.29 Å; Cα contacts (8 Å, |Δi|>4): 84; chains: 1; bounding box: 31×23×42 Å

Secondary structure (DSSP, 8-state):
-------STTTHHHHHHHHHHTTSSS---SB-TT--B-TTSHHHHHHHHHHHHGGGGS-TTGGG--HHHHHHHHHTT--

Foldseek 3Di:
DADLQQQEPVGNVVVLVVQLQPLDPPGHDQADPVRHGCCPPPSNVVSVVVSVVCCVLPPPCRHVDDPVVSVVCVVVVHD